Protein AF-A0A536XNU7-F1 (afdb_monomer_lite)

Radius of gyration: 13.23 Å; chains: 1; bounding box: 34×21×33 Å

pLDDT: mean 78.55, std 14.83, range [37.19, 90.44]

Foldseek 3Di:
DDLLLVLVVLCVVLVQWDDDPQWIDGPNHTQGGHSVSNSVSCVVVVVVSVVSVVVSCLSVVNDDPPDPNPDPDDDD

Secondary structure (DSSP, 8-state):
--HHHHHHHHHHHTTSEEEETTEEEETTEEEEEHHHHHHHHHHH-HHHHHHHHHHHHHHTT---TTS---------

Sequence (76 aa):
ISREGEIVELGVAHNIIEKSGAWYAYQGDRIGQGKDNTREYLREHPEMAAEVEVKIRAAVGVPVAGQPRVAAAVEE

Structure (mmCIF, N/CA/C/O backbone):
data_AF-A0A536XNU7-F1
#
_entry.id   AF-A0A536XNU7-F1
#
loop_
_atom_site.group_PDB
_atom_site.id
_atom_site.type_symbol
_atom_site.label_atom_id
_atom_site.label_alt_id
_atom_site.label_comp_id
_atom_site.label_asym_id
_atom_site.label_entity_id
_atom_site.label_seq_id
_atom_site.pdbx_PDB_ins_code
_atom_site.Cartn_x
_atom_site.Cartn_y
_atom_site.Cartn_z
_atom_site.occupancy
_atom_site.B_iso_or_equiv
_atom_site.auth_seq_id
_atom_site.auth_comp_id
_atom_site.auth_asym_id
_atom_site.auth_atom_id
_atom_site.pdbx_PDB_model_num
ATOM 1 N N . ILE A 1 1 ? 1.813 5.488 -16.210 1.00 52.34 1 ILE A N 1
ATOM 2 C CA . ILE A 1 1 ? 1.444 5.248 -14.797 1.00 52.34 1 ILE A CA 1
ATOM 3 C C . ILE A 1 1 ? 0.934 3.814 -14.752 1.00 52.34 1 ILE A C 1
ATOM 5 O O . ILE A 1 1 ? -0.016 3.523 -15.466 1.00 52.34 1 ILE A O 1
ATOM 9 N N . SER A 1 2 ? 1.663 2.900 -14.105 1.00 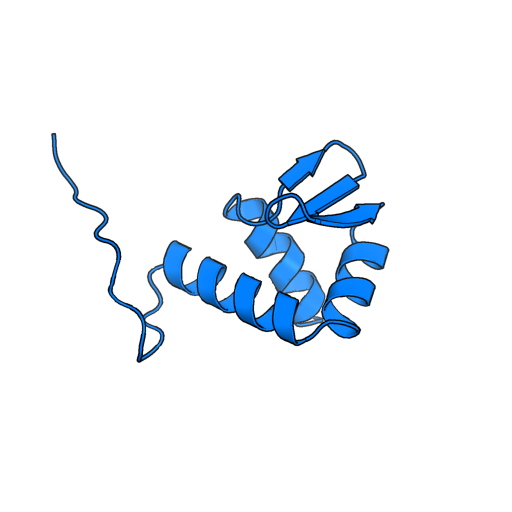70.19 2 SER A N 1
ATOM 10 C CA . SER A 1 2 ? 1.343 1.461 -14.106 1.00 70.19 2 SER A CA 1
ATOM 11 C C . SER A 1 2 ? 0.233 1.171 -13.100 1.00 70.19 2 SER A C 1
ATOM 13 O O . SER A 1 2 ? 0.327 1.629 -11.960 1.00 70.19 2 SER A O 1
ATOM 15 N N . ARG A 1 3 ? -0.788 0.407 -13.503 1.00 76.00 3 ARG A N 1
ATOM 16 C CA . ARG A 1 3 ? -1.966 0.096 -12.677 1.00 76.00 3 ARG A CA 1
ATOM 17 C C . ARG A 1 3 ? -1.565 -0.609 -11.378 1.00 76.00 3 ARG A C 1
ATOM 19 O O . ARG A 1 3 ? -2.044 -0.257 -10.310 1.00 76.00 3 ARG A O 1
ATOM 26 N N . GLU A 1 4 ? -0.595 -1.512 -11.454 1.00 82.00 4 GLU A N 1
ATOM 27 C CA . GLU A 1 4 ? -0.042 -2.240 -10.308 1.00 82.00 4 GLU A CA 1
ATOM 28 C C . GLU A 1 4 ? 0.641 -1.303 -9.301 1.00 82.00 4 GLU A C 1
ATOM 30 O O . GLU A 1 4 ? 0.486 -1.462 -8.095 1.00 82.00 4 GLU A O 1
ATOM 35 N N . GLY A 1 5 ? 1.356 -0.281 -9.783 1.00 83.25 5 GLY A N 1
ATOM 36 C CA . GLY A 1 5 ? 2.000 0.704 -8.913 1.00 83.25 5 GLY A CA 1
ATOM 37 C C . GLY A 1 5 ? 0.988 1.551 -8.140 1.00 83.25 5 GLY A C 1
ATOM 38 O O . GLY A 1 5 ? 1.207 1.839 -6.966 1.00 83.25 5 GLY A O 1
ATOM 39 N N . GLU A 1 6 ? -0.126 1.903 -8.783 1.00 86.12 6 GLU A N 1
ATOM 40 C CA . GLU A 1 6 ? -1.229 2.633 -8.153 1.00 86.12 6 GLU A CA 1
ATOM 41 C C . GLU A 1 6 ? -1.980 1.765 -7.134 1.00 86.12 6 GLU A C 1
ATOM 43 O O . GLU A 1 6 ? -2.279 2.240 -6.042 1.00 86.12 6 GLU A O 1
ATOM 48 N N . ILE A 1 7 ? -2.183 0.473 -7.426 1.00 85.88 7 ILE A N 1
ATOM 49 C CA . ILE A 1 7 ? -2.751 -0.495 -6.473 1.00 85.88 7 ILE A CA 1
ATOM 50 C C . ILE A 1 7 ? -1.889 -0.588 -5.208 1.00 85.88 7 ILE A C 1
ATOM 52 O O . ILE A 1 7 ? -2.435 -0.599 -4.108 1.00 85.88 7 ILE A O 1
ATOM 56 N N . VAL A 1 8 ? -0.555 -0.602 -5.329 1.00 87.75 8 VAL A N 1
ATOM 57 C CA . VAL A 1 8 ? 0.333 -0.606 -4.152 1.00 87.75 8 VAL A CA 1
ATOM 58 C C . VAL A 1 8 ? 0.185 0.679 -3.337 1.00 87.75 8 VAL A C 1
ATOM 60 O O . VAL A 1 8 ? 0.065 0.616 -2.116 1.00 87.75 8 VAL A O 1
ATOM 63 N N . GLU A 1 9 ? 0.188 1.846 -3.985 1.00 87.38 9 GLU A N 1
ATOM 64 C CA . GLU A 1 9 ? 0.102 3.134 -3.278 1.00 87.38 9 GLU A CA 1
ATOM 65 C C . GLU A 1 9 ? -1.237 3.296 -2.565 1.00 87.38 9 GLU A C 1
ATOM 67 O O . GLU A 1 9 ? -1.267 3.609 -1.375 1.00 87.38 9 GLU A O 1
ATOM 72 N N . LEU A 1 10 ? -2.336 3.032 -3.274 1.00 87.06 10 LEU A N 1
ATOM 73 C CA . LEU A 1 10 ? -3.681 3.082 -2.714 1.00 87.06 10 LEU A CA 1
ATOM 74 C C . LEU A 1 10 ? -3.869 2.001 -1.646 1.00 87.06 10 LEU A C 1
ATOM 76 O O . LEU A 1 10 ? -4.440 2.272 -0.595 1.00 87.06 10 LEU A O 1
ATOM 80 N N . GLY A 1 11 ? -3.342 0.796 -1.863 1.00 89.12 11 GLY A N 1
ATOM 81 C CA . GLY A 1 11 ? -3.406 -0.294 -0.896 1.00 89.12 11 GLY A CA 1
ATOM 82 C C . GLY A 1 11 ? -2.734 0.069 0.426 1.00 89.12 11 GLY A C 1
ATOM 83 O O . GLY A 1 11 ? -3.299 -0.178 1.487 1.00 89.12 11 GLY A O 1
ATOM 84 N N . VAL A 1 12 ? -1.571 0.720 0.382 1.00 89.31 12 VAL A N 1
ATOM 85 C CA . VAL A 1 12 ? -0.892 1.221 1.588 1.00 89.31 12 VAL A CA 1
ATOM 86 C C . VAL A 1 12 ? -1.642 2.407 2.195 1.00 89.31 12 VAL A C 1
ATOM 88 O O . VAL A 1 12 ? -1.831 2.451 3.408 1.00 89.31 12 VAL A O 1
ATOM 91 N N . ALA A 1 13 ? -2.110 3.351 1.372 1.00 88.94 13 ALA A N 1
ATOM 92 C CA . ALA A 1 13 ? -2.845 4.528 1.838 1.00 88.94 13 ALA A CA 1
ATOM 93 C C . ALA A 1 13 ? -4.147 4.159 2.571 1.00 88.94 13 ALA A C 1
ATOM 95 O O . ALA A 1 13 ? -4.495 4.783 3.572 1.00 88.94 13 ALA A O 1
ATOM 96 N N . HIS A 1 14 ? -4.835 3.112 2.112 1.00 88.06 14 HIS A N 1
ATOM 97 C CA . HIS A 1 14 ? -6.067 2.599 2.711 1.00 88.06 14 HIS A CA 1
ATOM 98 C C . HIS A 1 14 ? -5.839 1.510 3.774 1.00 88.06 14 HIS A C 1
ATOM 100 O O . HIS A 1 14 ? -6.807 0.891 4.205 1.00 88.06 14 HIS A O 1
ATOM 106 N N . ASN A 1 15 ? -4.595 1.280 4.224 1.00 86.06 15 ASN A N 1
ATOM 107 C CA . ASN A 1 15 ? -4.238 0.236 5.202 1.00 86.06 15 ASN A CA 1
ATOM 108 C C . ASN A 1 15 ? -4.676 -1.190 4.793 1.00 86.06 15 ASN A C 1
ATOM 110 O O . ASN A 1 15 ? -4.945 -2.041 5.635 1.00 86.06 15 ASN A O 1
ATOM 114 N N . ILE A 1 16 ? -4.752 -1.461 3.491 1.00 88.44 16 ILE A N 1
ATOM 115 C CA . ILE A 1 16 ? -5.043 -2.790 2.933 1.00 88.44 16 ILE A CA 1
ATOM 116 C C . ILE A 1 16 ? -3.750 -3.595 2.782 1.00 88.44 16 ILE A C 1
ATOM 118 O O . ILE A 1 16 ? -3.731 -4.798 3.037 1.00 88.44 16 ILE A O 1
ATOM 122 N N . ILE A 1 17 ? -2.672 -2.923 2.373 1.00 89.00 17 ILE A N 1
ATOM 123 C CA . ILE A 1 17 ? -1.319 -3.474 2.330 1.00 89.00 17 ILE A CA 1
ATOM 124 C C . ILE A 1 17 ? -0.560 -2.934 3.539 1.00 89.00 17 ILE A C 1
ATOM 126 O O . ILE A 1 17 ? -0.379 -1.724 3.691 1.00 89.00 17 ILE A O 1
ATOM 130 N N . GLU A 1 18 ? -0.074 -3.837 4.378 1.00 88.88 18 GLU A N 1
ATOM 131 C CA . GLU A 1 18 ? 0.753 -3.502 5.523 1.00 88.88 18 GLU A CA 1
ATOM 132 C C . GLU A 1 18 ? 2.202 -3.287 5.093 1.00 88.88 18 GLU A C 1
ATOM 134 O O . GLU A 1 18 ? 2.822 -4.128 4.439 1.00 88.88 18 GLU A O 1
ATOM 139 N N . LYS A 1 19 ? 2.771 -2.151 5.498 1.00 88.31 19 LYS A N 1
ATOM 140 C CA . LYS A 1 19 ? 4.166 -1.803 5.227 1.00 88.31 19 LYS A CA 1
ATOM 141 C C . LYS A 1 19 ? 4.983 -1.860 6.514 1.00 88.31 19 LYS A C 1
ATOM 143 O O . LYS A 1 19 ? 5.009 -0.909 7.291 1.00 88.31 19 LYS A O 1
ATOM 148 N N . SER A 1 20 ? 5.724 -2.947 6.701 1.00 85.69 20 SER A N 1
ATOM 149 C CA . SER A 1 20 ? 6.700 -3.098 7.786 1.00 85.69 20 SER A CA 1
ATOM 150 C C . SER A 1 20 ? 8.089 -2.657 7.320 1.00 85.69 20 SER A C 1
ATOM 152 O O . SER A 1 20 ? 8.907 -3.445 6.841 1.00 85.69 20 SER A O 1
ATOM 154 N N . GLY A 1 21 ? 8.359 -1.354 7.427 1.00 85.88 21 GLY A N 1
ATOM 155 C CA . GLY A 1 21 ? 9.635 -0.768 7.012 1.00 85.88 21 GLY A CA 1
ATOM 156 C C . GLY A 1 21 ? 9.821 -0.821 5.494 1.00 85.88 21 GLY A C 1
ATOM 157 O O . GLY A 1 21 ? 9.184 -0.050 4.772 1.00 85.88 21 GLY A O 1
ATOM 158 N N . ALA A 1 22 ? 10.703 -1.708 5.023 1.00 84.00 22 ALA A N 1
ATOM 159 C CA . ALA A 1 22 ? 10.925 -1.979 3.601 1.00 84.00 22 ALA A CA 1
ATOM 160 C C . ALA A 1 22 ? 10.089 -3.156 3.067 1.00 84.00 22 ALA A C 1
ATOM 162 O O . ALA A 1 22 ? 10.090 -3.382 1.861 1.00 84.00 22 ALA A O 1
ATOM 163 N N . TRP A 1 23 ? 9.397 -3.901 3.932 1.00 87.44 23 TRP A N 1
ATOM 164 C CA . TRP A 1 23 ? 8.587 -5.061 3.561 1.00 87.44 23 TRP A CA 1
ATOM 165 C C . TRP A 1 23 ? 7.115 -4.696 3.397 1.00 87.44 23 TRP A C 1
ATOM 167 O O . TRP A 1 23 ? 6.580 -3.914 4.182 1.00 87.44 23 TRP A O 1
ATOM 177 N N . TYR A 1 24 ? 6.477 -5.308 2.406 1.00 90.44 24 TYR A N 1
ATOM 178 C CA . TYR A 1 24 ? 5.053 -5.210 2.120 1.00 90.44 24 TYR A CA 1
ATOM 179 C C . TYR A 1 24 ? 4.401 -6.571 2.356 1.00 90.44 24 TYR A C 1
ATOM 181 O O . TYR A 1 24 ? 4.925 -7.607 1.933 1.00 90.44 24 TYR A O 1
ATOM 189 N N . ALA A 1 25 ? 3.268 -6.555 3.043 1.00 89.19 25 ALA A N 1
ATOM 190 C CA . ALA A 1 25 ? 2.455 -7.721 3.332 1.00 89.19 25 ALA A CA 1
ATOM 191 C C . ALA A 1 25 ? 0.983 -7.411 3.054 1.00 89.19 25 ALA A C 1
ATOM 193 O O . ALA A 1 25 ? 0.527 -6.282 3.218 1.00 89.19 25 ALA A O 1
ATOM 194 N N . TYR A 1 26 ? 0.236 -8.418 2.635 1.00 87.81 26 TYR A N 1
ATOM 195 C CA . TYR A 1 26 ? -1.182 -8.323 2.344 1.00 87.81 26 TYR A CA 1
ATOM 196 C C . TYR A 1 26 ? -1.899 -9.502 2.992 1.00 87.81 26 TYR A C 1
ATOM 198 O O . TYR A 1 26 ? -1.585 -10.654 2.719 1.00 87.81 26 TYR A O 1
ATOM 206 N N . GLN A 1 27 ? -2.829 -9.215 3.908 1.00 82.69 27 GLN A N 1
ATOM 207 C CA . GLN A 1 27 ? -3.549 -10.226 4.700 1.00 82.69 27 GLN A CA 1
ATOM 208 C C . GLN A 1 27 ? -2.660 -11.262 5.415 1.00 82.69 27 GLN A C 1
ATOM 210 O O . GLN A 1 27 ? -3.061 -12.407 5.608 1.00 82.69 27 GLN A O 1
ATOM 215 N N . GLY A 1 28 ? -1.453 -10.867 5.821 1.00 81.81 28 GLY A N 1
ATOM 216 C CA . GLY A 1 28 ? -0.479 -11.773 6.435 1.00 81.81 28 GLY A CA 1
ATOM 217 C C . GLY A 1 28 ? 0.377 -12.558 5.437 1.00 81.81 28 GLY A C 1
ATOM 218 O O . GLY A 1 28 ? 1.367 -13.157 5.855 1.00 81.81 28 GLY A O 1
ATOM 219 N N . ASP A 1 29 ? 0.071 -12.498 4.138 1.00 84.56 29 ASP A N 1
ATOM 220 C CA . ASP A 1 29 ? 0.955 -12.997 3.089 1.00 84.56 29 ASP A CA 1
ATOM 221 C C . ASP A 1 29 ? 2.020 -11.950 2.745 1.00 84.56 29 ASP A C 1
ATOM 223 O O . ASP A 1 29 ? 1.752 -10.747 2.662 1.00 84.56 29 ASP A O 1
ATOM 227 N N . ARG A 1 30 ? 3.272 -12.380 2.607 1.00 86.12 30 ARG A N 1
ATOM 228 C CA . ARG A 1 30 ? 4.397 -11.468 2.396 1.00 86.12 30 ARG A CA 1
ATOM 229 C C . ARG A 1 30 ? 4.613 -11.278 0.899 1.00 86.12 30 ARG A C 1
ATOM 231 O O . ARG A 1 30 ? 5.228 -12.125 0.265 1.00 86.12 30 ARG A O 1
ATOM 238 N N . ILE A 1 31 ? 4.221 -10.111 0.389 1.00 86.94 31 ILE A N 1
ATOM 239 C CA . ILE A 1 31 ? 4.385 -9.758 -1.025 1.00 86.94 31 ILE A CA 1
ATOM 240 C C . ILE A 1 31 ? 5.872 -9.621 -1.378 1.00 86.94 31 ILE A C 1
ATOM 242 O O . ILE A 1 31 ? 6.368 -10.242 -2.313 1.00 86.94 31 ILE A O 1
ATOM 246 N N . GLY A 1 32 ? 6.614 -8.795 -0.633 1.00 86.56 32 GLY A N 1
ATOM 247 C CA . GLY A 1 32 ? 8.023 -8.571 -0.949 1.00 86.56 32 GLY A CA 1
ATOM 248 C C . GLY A 1 32 ? 8.635 -7.327 -0.326 1.00 86.56 32 GLY A C 1
ATOM 249 O O . GLY A 1 32 ? 7.988 -6.569 0.397 1.00 86.56 32 GLY A O 1
ATOM 250 N N . GLN A 1 33 ? 9.925 -7.126 -0.591 1.00 88.81 33 GLN A N 1
ATOM 251 C CA . GLN A 1 33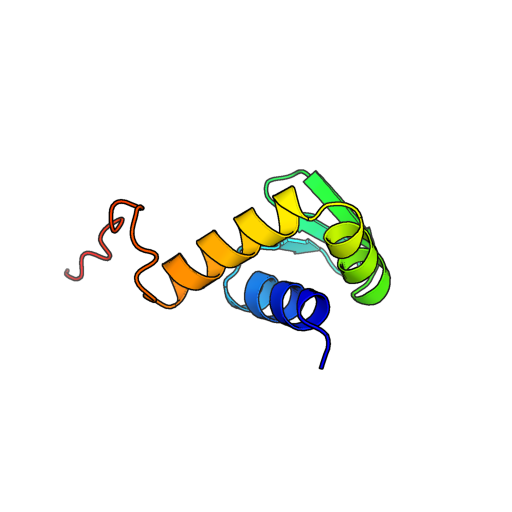 ? 10.669 -5.968 -0.113 1.00 88.81 33 GLN A CA 1
ATOM 252 C C . GLN A 1 33 ? 10.738 -4.886 -1.194 1.00 88.81 33 GLN A C 1
ATOM 254 O O . GLN A 1 33 ? 11.292 -5.100 -2.271 1.00 88.81 33 GLN A O 1
ATOM 259 N N . GLY A 1 34 ? 10.256 -3.689 -0.876 1.00 86.56 34 GLY A N 1
ATOM 260 C CA . GLY A 1 34 ? 10.290 -2.530 -1.758 1.00 86.56 34 GLY A CA 1
ATOM 261 C C . GLY A 1 34 ? 9.105 -2.460 -2.721 1.00 86.56 34 GLY A C 1
ATOM 262 O O . GLY A 1 34 ? 8.479 -3.463 -3.066 1.00 86.56 34 GLY A O 1
ATOM 263 N N . LYS A 1 35 ? 8.809 -1.236 -3.170 1.00 84.00 35 LYS A N 1
ATOM 264 C CA . LYS A 1 35 ? 7.686 -0.942 -4.073 1.00 84.00 35 LYS A CA 1
ATOM 265 C C . LYS A 1 35 ? 7.808 -1.687 -5.405 1.00 84.00 35 LYS A C 1
ATOM 267 O O . LYS A 1 35 ? 6.800 -2.155 -5.917 1.00 84.00 35 LYS A O 1
ATOM 272 N N . ASP A 1 36 ? 9.025 -1.834 -5.933 1.00 87.31 36 ASP A N 1
ATOM 273 C CA . ASP A 1 36 ? 9.240 -2.464 -7.241 1.00 87.31 36 ASP A CA 1
ATOM 274 C C . ASP A 1 36 ? 9.012 -3.985 -7.210 1.00 87.31 36 ASP A C 1
ATOM 276 O O . ASP A 1 36 ? 8.272 -4.495 -8.037 1.00 87.31 36 ASP A O 1
ATOM 280 N N . ASN A 1 37 ? 9.497 -4.707 -6.192 1.00 87.25 37 ASN A N 1
ATOM 281 C CA . ASN A 1 37 ? 9.161 -6.134 -6.048 1.00 87.25 37 ASN A CA 1
ATOM 282 C C . ASN A 1 37 ? 7.669 -6.348 -5.775 1.00 87.25 37 ASN A C 1
ATOM 284 O O . ASN A 1 37 ? 7.070 -7.272 -6.307 1.00 87.25 37 ASN A O 1
ATOM 288 N N . THR A 1 38 ? 7.056 -5.471 -4.974 1.00 87.12 38 THR A N 1
ATOM 289 C CA . THR A 1 38 ? 5.619 -5.555 -4.667 1.00 87.12 38 THR A CA 1
ATOM 290 C C . THR A 1 38 ? 4.778 -5.411 -5.935 1.00 87.12 38 THR A C 1
ATOM 292 O O . THR A 1 38 ? 3.799 -6.128 -6.119 1.00 87.12 38 THR A O 1
ATOM 295 N N . ARG A 1 39 ? 5.175 -4.511 -6.842 1.00 86.94 39 ARG A N 1
ATOM 296 C CA . ARG A 1 39 ? 4.472 -4.305 -8.111 1.00 86.94 39 ARG A CA 1
ATOM 297 C C . ARG A 1 39 ? 4.614 -5.515 -9.045 1.00 86.94 39 ARG A C 1
ATOM 299 O O . ARG A 1 39 ? 3.640 -5.877 -9.692 1.00 86.94 39 ARG A O 1
ATOM 306 N N . GLU A 1 40 ? 5.806 -6.113 -9.124 1.00 89.12 40 GLU A N 1
ATOM 307 C CA . GLU A 1 40 ? 6.064 -7.271 -9.988 1.00 89.12 40 GLU A CA 1
ATOM 308 C C . GLU A 1 40 ? 5.313 -8.485 -9.445 1.00 89.12 40 GLU A C 1
ATOM 310 O O . GLU A 1 40 ? 4.616 -9.145 -10.202 1.00 89.12 40 GLU A O 1
ATOM 315 N N . TYR A 1 41 ? 5.294 -8.674 -8.124 1.00 88.31 41 TYR A N 1
ATOM 316 C CA . TYR A 1 41 ? 4.488 -9.714 -7.494 1.00 88.31 41 TYR A CA 1
ATOM 317 C C . TYR A 1 41 ? 2.995 -9.565 -7.824 1.00 88.31 41 TYR A C 1
ATOM 319 O O . TYR A 1 41 ? 2.356 -10.520 -8.247 1.00 88.31 41 TYR A O 1
ATOM 327 N N . LEU A 1 42 ? 2.417 -8.365 -7.703 1.00 85.81 42 LEU A N 1
ATOM 328 C CA . LEU A 1 42 ? 1.010 -8.141 -8.074 1.00 85.81 42 LEU A CA 1
ATOM 329 C C . LEU A 1 42 ? 0.747 -8.342 -9.574 1.00 85.81 42 LEU A C 1
ATOM 331 O O . LEU A 1 42 ? -0.361 -8.704 -9.966 1.00 85.81 42 LEU A O 1
ATOM 335 N N . ARG A 1 43 ? 1.757 -8.115 -10.417 1.00 86.00 43 ARG A N 1
ATOM 336 C CA . ARG A 1 43 ? 1.686 -8.372 -11.857 1.00 86.00 43 ARG A CA 1
ATOM 337 C C . ARG A 1 43 ? 1.711 -9.868 -12.171 1.00 86.00 43 ARG A C 1
ATOM 339 O O . ARG A 1 43 ? 1.001 -10.301 -13.076 1.00 86.00 43 ARG A O 1
ATOM 346 N N . GLU A 1 44 ? 2.506 -10.638 -11.436 1.00 89.38 44 GLU A N 1
ATOM 347 C CA . GLU A 1 44 ? 2.562 -12.101 -11.526 1.00 89.38 44 GLU A CA 1
ATOM 348 C C . GLU A 1 44 ? 1.328 -12.766 -10.890 1.00 89.38 44 GLU A C 1
ATOM 350 O O . GLU A 1 44 ? 0.896 -13.822 -11.351 1.00 89.38 44 GLU A O 1
ATOM 355 N N . HIS A 1 45 ? 0.706 -12.107 -9.906 1.00 87.81 45 HIS A N 1
ATOM 356 C CA . HIS A 1 45 ? -0.482 -12.561 -9.179 1.00 87.81 45 HIS A CA 1
ATOM 357 C C . HIS A 1 45 ? -1.696 -11.639 -9.418 1.00 87.81 45 HIS A C 1
ATOM 359 O O . HIS A 1 45 ? -2.133 -10.920 -8.508 1.00 87.81 45 HIS A O 1
ATOM 365 N N . PRO A 1 46 ? -2.305 -11.668 -10.623 1.00 84.62 46 PRO A N 1
ATOM 366 C CA . PRO A 1 46 ? -3.433 -10.799 -10.967 1.00 84.62 46 PRO A CA 1
ATOM 367 C C . PRO A 1 46 ? -4.676 -11.040 -10.097 1.00 84.62 46 PRO A C 1
ATOM 369 O O . PRO A 1 46 ? -5.491 -10.134 -9.931 1.00 84.62 46 PRO A O 1
ATOM 372 N N . GLU A 1 47 ? -4.818 -12.233 -9.515 1.00 86.88 47 GLU A N 1
ATOM 373 C CA . GLU A 1 47 ? -5.858 -12.555 -8.532 1.00 86.88 47 GLU A CA 1
ATOM 374 C C . GLU A 1 47 ? -5.740 -11.701 -7.261 1.00 86.88 47 GLU A C 1
ATOM 376 O O . GLU A 1 47 ? -6.724 -11.108 -6.817 1.00 86.88 47 GLU A O 1
ATOM 381 N N . MET A 1 48 ? -4.520 -11.550 -6.736 1.00 85.31 48 MET A N 1
ATOM 382 C CA . MET A 1 48 ? -4.251 -10.739 -5.553 1.00 85.31 48 MET A CA 1
ATOM 383 C C . MET A 1 48 ? -4.432 -9.257 -5.882 1.00 85.31 48 MET A C 1
ATOM 385 O O . MET A 1 48 ? -5.066 -8.527 -5.125 1.00 85.31 48 MET A O 1
ATOM 389 N N . ALA A 1 49 ? -3.951 -8.812 -7.047 1.00 86.00 49 ALA A N 1
ATOM 390 C CA . ALA A 1 49 ? -4.148 -7.439 -7.505 1.00 86.00 49 ALA A CA 1
ATOM 391 C C . ALA A 1 49 ? -5.635 -7.074 -7.638 1.00 86.00 49 ALA A C 1
ATOM 393 O O . ALA A 1 49 ? -6.038 -5.989 -7.215 1.00 86.00 49 ALA A O 1
ATOM 394 N N . ALA A 1 50 ? -6.458 -7.976 -8.182 1.00 87.25 50 ALA A N 1
ATOM 395 C CA . ALA A 1 50 ? -7.900 -7.776 -8.284 1.00 87.25 50 ALA A CA 1
ATOM 396 C C . ALA A 1 50 ? -8.562 -7.692 -6.902 1.00 87.25 50 ALA A C 1
ATOM 398 O O . ALA A 1 50 ? -9.401 -6.822 -6.677 1.00 87.25 50 ALA A O 1
ATOM 399 N N . GLU A 1 51 ? -8.166 -8.548 -5.961 1.00 86.81 51 GLU A N 1
ATOM 400 C CA . GLU A 1 51 ? -8.717 -8.530 -4.608 1.00 86.81 51 GLU A CA 1
ATOM 401 C C . GLU A 1 51 ? -8.345 -7.249 -3.844 1.00 86.81 51 GLU A C 1
ATOM 403 O O . GLU A 1 51 ? -9.214 -6.605 -3.246 1.00 86.81 51 GLU A O 1
ATOM 408 N N . VAL A 1 52 ? -7.078 -6.828 -3.924 1.00 86.94 52 VAL A N 1
ATOM 409 C CA . VAL A 1 52 ? -6.604 -5.557 -3.360 1.00 86.94 52 VAL A CA 1
ATOM 410 C C . VAL A 1 52 ? -7.368 -4.388 -3.990 1.00 86.94 52 VAL A C 1
ATOM 412 O O . VAL A 1 52 ? -7.861 -3.526 -3.266 1.00 86.94 52 VAL A O 1
ATOM 415 N N . GLU A 1 53 ? -7.534 -4.367 -5.317 1.00 86.19 53 GLU A N 1
ATOM 416 C CA . GLU A 1 53 ? -8.286 -3.325 -6.030 1.00 86.19 53 GLU A CA 1
ATOM 417 C C . GLU A 1 53 ? -9.748 -3.260 -5.567 1.00 86.19 53 GLU A C 1
ATOM 419 O O . GLU A 1 53 ? -10.272 -2.174 -5.316 1.00 86.19 53 GLU A O 1
ATOM 424 N N . VAL A 1 54 ? -10.409 -4.4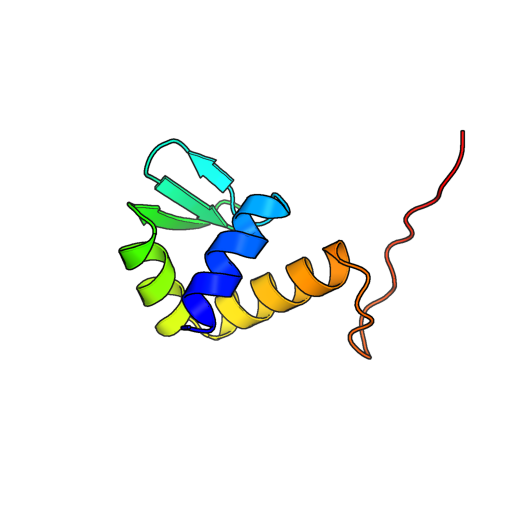07 -5.408 1.00 86.94 54 VAL A N 1
ATOM 425 C CA . VAL A 1 54 ? -11.785 -4.489 -4.905 1.00 86.94 54 VAL A CA 1
ATOM 426 C C . VAL A 1 54 ? -11.885 -3.925 -3.489 1.00 86.94 54 VAL A C 1
ATOM 428 O O . VAL A 1 54 ? -12.783 -3.127 -3.210 1.00 86.94 54 VAL A O 1
ATOM 431 N N . LYS A 1 55 ? -10.943 -4.265 -2.604 1.00 85.75 55 LYS A N 1
ATOM 432 C CA . LYS A 1 55 ? -10.911 -3.719 -1.241 1.00 85.75 55 LYS A CA 1
ATOM 433 C C . LYS A 1 55 ? -10.630 -2.222 -1.225 1.00 85.75 55 LYS A C 1
ATOM 435 O O . LYS A 1 55 ? -11.279 -1.507 -0.468 1.00 85.75 55 LYS A O 1
ATOM 440 N N . ILE A 1 56 ? -9.725 -1.734 -2.076 1.00 86.81 56 ILE A N 1
ATOM 441 C CA . ILE A 1 56 ? -9.455 -0.297 -2.224 1.00 86.81 56 ILE A CA 1
ATOM 442 C C . ILE A 1 56 ? -10.738 0.410 -2.651 1.00 86.81 56 ILE A C 1
ATOM 444 O O . ILE A 1 56 ? -11.137 1.382 -2.020 1.00 86.81 56 ILE A O 1
ATOM 448 N N . ARG A 1 57 ? -11.423 -0.107 -3.678 1.00 83.81 57 ARG A N 1
ATOM 449 C CA . ARG A 1 57 ? -12.703 0.431 -4.167 1.00 83.81 57 ARG A CA 1
ATOM 450 C C . ARG A 1 57 ? -13.772 0.446 -3.080 1.00 83.81 57 ARG A C 1
ATOM 452 O O . ARG A 1 57 ? -14.484 1.439 -2.955 1.00 83.81 57 ARG A O 1
ATOM 459 N N . ALA A 1 58 ? -13.846 -0.607 -2.267 1.00 83.69 58 ALA A N 1
ATOM 460 C CA . ALA A 1 58 ? -14.728 -0.649 -1.108 1.00 83.69 58 ALA A CA 1
ATOM 461 C C . ALA A 1 58 ? -14.363 0.431 -0.070 1.00 83.69 58 ALA A C 1
ATOM 463 O O . ALA A 1 58 ? -15.256 1.113 0.426 1.00 83.69 58 ALA A O 1
ATOM 464 N N . ALA A 1 59 ? -13.070 0.644 0.198 1.00 81.56 59 ALA A N 1
ATOM 465 C CA . ALA A 1 59 ? -12.584 1.666 1.127 1.00 81.56 59 ALA A CA 1
ATOM 466 C C . ALA A 1 59 ? -12.829 3.104 0.632 1.00 81.56 59 ALA A C 1
ATOM 468 O O . ALA A 1 59 ? -13.131 3.979 1.439 1.00 81.56 59 ALA A O 1
ATOM 469 N N . VAL A 1 60 ? -12.756 3.356 -0.683 1.00 79.56 60 VAL A N 1
ATOM 470 C CA . VAL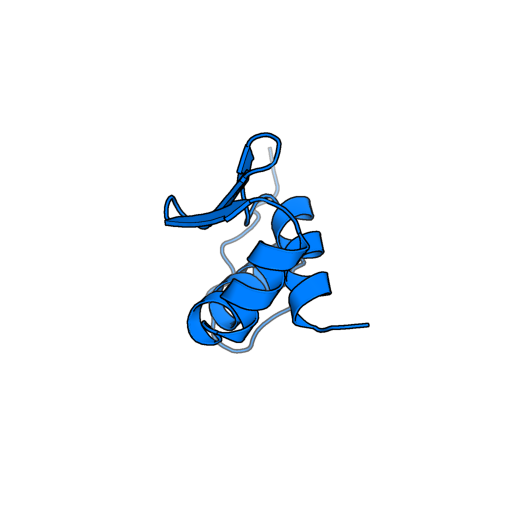 A 1 60 ? -13.084 4.667 -1.284 1.00 79.56 60 VAL A CA 1
ATOM 471 C C . VAL A 1 60 ? -14.581 4.863 -1.554 1.00 79.56 60 VAL A C 1
ATOM 473 O O . VAL A 1 60 ? -14.982 5.895 -2.086 1.00 79.56 60 VAL A O 1
ATOM 476 N N . GLY A 1 61 ? -15.427 3.886 -1.209 1.00 74.81 61 GLY A N 1
ATOM 477 C CA . GLY A 1 61 ? -16.876 3.971 -1.404 1.00 74.81 61 GLY A CA 1
ATOM 478 C C . GLY A 1 61 ? -17.321 3.893 -2.868 1.00 74.81 61 GLY A C 1
ATOM 479 O O . GLY A 1 61 ? -18.449 4.273 -3.185 1.00 74.81 61 GLY A O 1
ATOM 480 N N . VAL A 1 62 ? -16.466 3.393 -3.766 1.00 72.69 62 VAL A N 1
ATOM 481 C CA . VAL A 1 62 ? -16.829 3.156 -5.166 1.00 72.69 62 VAL A CA 1
ATOM 482 C C . VAL A 1 62 ? -17.654 1.868 -5.234 1.00 72.69 62 VAL A C 1
ATOM 484 O O . VAL A 1 62 ? -17.140 0.796 -4.903 1.00 72.69 62 VAL A O 1
ATOM 487 N N . PRO A 1 63 ? -18.926 1.927 -5.667 1.00 56.66 63 PRO A N 1
ATOM 488 C CA . PRO A 1 63 ? -19.770 0.747 -5.735 1.00 56.66 63 PRO A CA 1
ATOM 489 C C . PRO A 1 63 ? -19.280 -0.174 -6.855 1.00 56.66 63 PRO A C 1
ATOM 491 O O . PRO A 1 63 ? -19.535 0.056 -8.036 1.00 56.66 63 PRO A O 1
ATOM 494 N N . VAL A 1 64 ? -18.590 -1.248 -6.483 1.00 56.97 64 VAL A N 1
ATOM 495 C CA . VAL A 1 64 ? -18.464 -2.425 -7.342 1.00 56.97 64 VAL A CA 1
ATOM 496 C C . VAL A 1 64 ? -19.803 -3.159 -7.307 1.00 56.97 64 VAL A C 1
ATOM 498 O O . VAL A 1 64 ? -20.302 -3.516 -6.240 1.00 56.97 64 VAL A O 1
ATOM 501 N N . ALA A 1 65 ? -20.434 -3.314 -8.471 1.00 54.44 65 ALA A N 1
ATOM 502 C CA . ALA A 1 65 ? -21.719 -3.989 -8.610 1.00 54.44 65 ALA A CA 1
ATOM 503 C C . ALA A 1 65 ? -21.579 -5.466 -8.192 1.00 54.44 65 ALA A C 1
ATOM 505 O O . ALA A 1 65 ? -21.226 -6.306 -9.012 1.00 54.44 65 ALA A O 1
ATOM 506 N N . GLY A 1 66 ? -21.794 -5.776 -6.908 1.00 56.91 66 GLY A N 1
ATOM 507 C CA . GLY A 1 66 ? -21.763 -7.157 -6.416 1.00 56.91 66 GLY A CA 1
ATOM 508 C C . GLY A 1 66 ? -21.302 -7.399 -4.977 1.00 56.91 66 GLY A C 1
ATOM 509 O O . GLY A 1 66 ? -21.372 -8.544 -4.545 1.00 56.91 66 GLY A O 1
ATOM 510 N N . GLN A 1 67 ? -20.868 -6.392 -4.210 1.00 48.16 67 GLN A N 1
ATOM 511 C CA . GLN A 1 67 ? -20.459 -6.602 -2.811 1.00 48.16 67 GLN A CA 1
ATOM 512 C C . GLN A 1 67 ? -21.421 -5.913 -1.832 1.00 48.16 67 GLN A C 1
ATOM 514 O O . GLN A 1 67 ? -21.782 -4.754 -2.064 1.00 48.16 67 GLN A O 1
ATOM 519 N N . PRO A 1 68 ? -21.855 -6.586 -0.743 1.00 45.84 68 PRO A N 1
ATOM 520 C CA . PRO A 1 68 ? -22.660 -5.941 0.280 1.00 45.84 68 PRO A CA 1
ATOM 521 C C . PRO A 1 68 ? -21.830 -4.802 0.866 1.00 45.84 68 PRO A C 1
ATOM 523 O O . PRO A 1 68 ? -20.717 -5.008 1.346 1.00 45.84 68 PRO A O 1
ATOM 526 N N . ARG A 1 69 ? -22.372 -3.588 0.768 1.00 48.28 69 ARG A N 1
ATOM 527 C CA . ARG A 1 69 ? -21.846 -2.383 1.402 1.00 48.28 69 ARG A CA 1
ATOM 528 C C . ARG A 1 69 ? -21.732 -2.691 2.899 1.00 48.28 69 ARG A C 1
ATOM 530 O O . ARG A 1 69 ? -22.742 -2.634 3.596 1.00 48.28 69 ARG A O 1
ATOM 537 N N . VAL A 1 70 ? -20.548 -3.078 3.386 1.00 49.97 70 VAL A N 1
ATOM 538 C CA . VAL A 1 70 ? -20.315 -3.112 4.832 1.00 49.97 70 VAL A CA 1
ATOM 539 C C . VAL A 1 70 ? -20.428 -1.671 5.286 1.00 49.97 70 VAL A C 1
ATOM 541 O O . VAL A 1 70 ? -19.675 -0.792 4.871 1.00 49.97 70 VAL A O 1
ATOM 544 N N . ALA A 1 71 ? -21.521 -1.425 5.990 1.00 48.50 71 ALA A N 1
ATOM 545 C CA . ALA A 1 71 ? -21.940 -0.125 6.428 1.00 48.50 71 ALA A CA 1
ATOM 546 C C . ALA A 1 71 ? -20.824 0.505 7.265 1.00 48.50 71 ALA A C 1
ATOM 548 O O . ALA A 1 71 ? -20.544 0.063 8.375 1.00 48.50 71 ALA A O 1
ATOM 549 N N . ALA A 1 72 ? -20.249 1.589 6.754 1.00 47.25 72 ALA A N 1
ATOM 550 C CA . ALA A 1 72 ? -19.981 2.720 7.618 1.00 47.25 72 ALA A CA 1
ATOM 551 C C . ALA A 1 72 ? -21.349 3.236 8.105 1.00 47.25 72 ALA A C 1
ATOM 553 O O . ALA A 1 72 ? -21.978 4.067 7.456 1.00 47.25 72 ALA A O 1
ATOM 554 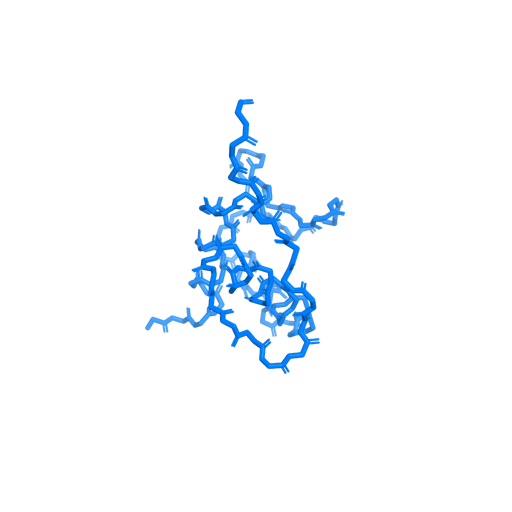N N . ALA A 1 73 ? -21.843 2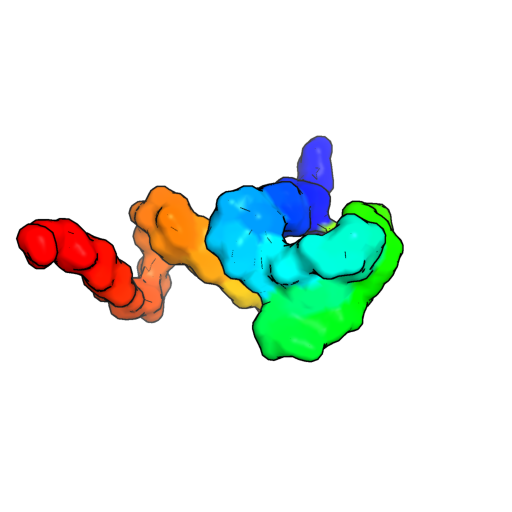.655 9.199 1.00 43.25 73 ALA A N 1
ATOM 555 C CA . ALA A 1 73 ? -22.496 3.440 10.241 1.00 43.25 73 ALA A CA 1
ATOM 556 C C . ALA A 1 73 ? -21.345 4.245 10.877 1.00 43.25 73 ALA A C 1
ATOM 558 O O . ALA A 1 73 ? -20.377 3.635 11.321 1.00 43.25 73 ALA A O 1
ATOM 559 N N . VAL A 1 74 ? -21.177 5.557 10.704 1.00 57.28 74 VAL A N 1
ATOM 560 C CA . VAL A 1 74 ? -22.046 6.691 11.067 1.00 57.28 74 VAL A CA 1
ATOM 561 C C . VAL A 1 74 ? -22.757 6.518 12.422 1.00 57.28 74 VAL A C 1
ATOM 563 O O . VAL A 1 74 ? -23.660 5.696 12.521 1.00 57.28 74 VAL A O 1
ATOM 566 N N . GLU A 1 75 ? -22.326 7.355 13.388 1.00 37.19 75 GLU A N 1
ATOM 567 C CA . GLU A 1 75 ? -22.986 7.787 14.654 1.00 37.19 75 GLU A CA 1
ATOM 568 C C . GLU A 1 75 ? -22.989 6.743 15.807 1.00 37.19 75 GLU A C 1
ATOM 570 O O . GLU A 1 75 ? -23.312 5.586 15.565 1.00 37.19 75 GLU A O 1
ATOM 575 N N . GLU A 1 76 ? -22.594 6.986 17.074 1.00 45.94 76 GLU A N 1
ATOM 576 C CA . GLU A 1 76 ? -22.338 8.145 17.973 1.00 45.94 76 GLU A CA 1
ATOM 577 C C . GLU A 1 76 ? -21.083 7.877 18.842 1.00 45.94 76 GLU A C 1
ATOM 579 O O . GLU A 1 76 ? -20.856 6.696 19.202 1.00 45.94 76 GLU A O 1
#